Protein AF-A0AA97AVS3-F1 (afdb_monomer_lite)

Structure (mmCIF, N/CA/C/O backbone):
data_AF-A0AA97AVS3-F1
#
_entry.id   AF-A0AA97AVS3-F1
#
loop_
_atom_site.group_PDB
_atom_site.id
_atom_site.type_symbol
_atom_site.label_atom_id
_atom_site.label_alt_id
_atom_site.label_comp_id
_atom_site.label_asym_id
_atom_site.label_entity_id
_atom_site.label_seq_id
_atom_site.pdbx_PDB_ins_code
_atom_site.Cartn_x
_atom_site.Cartn_y
_atom_site.Cartn_z
_atom_site.occupancy
_atom_site.B_iso_or_equiv
_atom_site.auth_seq_id
_atom_site.auth_comp_id
_atom_site.auth_asym_id
_atom_si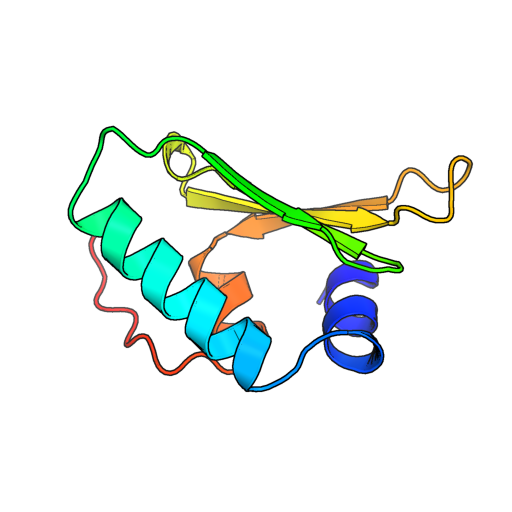te.auth_atom_id
_atom_site.pdbx_PDB_model_num
ATOM 1 N N . MET A 1 1 ? -0.760 11.055 -12.067 1.00 57.59 1 MET A N 1
ATOM 2 C CA . MET A 1 1 ? -0.059 10.041 -11.264 1.00 57.59 1 MET A CA 1
ATOM 3 C C . MET A 1 1 ? 1.268 10.651 -10.851 1.00 57.59 1 MET A C 1
ATOM 5 O O . MET A 1 1 ? 1.829 11.377 -11.671 1.00 57.59 1 MET A O 1
ATOM 9 N N . GLY A 1 2 ? 1.733 10.467 -9.617 1.00 72.12 2 GLY A N 1
ATOM 10 C CA . GLY A 1 2 ? 3.098 10.855 -9.287 1.00 72.12 2 GLY A CA 1
ATOM 11 C C . GLY A 1 2 ? 4.098 9.840 -9.837 1.00 72.12 2 GLY A C 1
ATOM 12 O O . GLY A 1 2 ? 3.771 8.688 -10.134 1.00 72.12 2 GLY A O 1
ATOM 13 N N . VAL A 1 3 ? 5.321 10.323 -10.050 1.00 86.06 3 VAL A N 1
ATOM 14 C CA . VAL A 1 3 ? 6.389 9.588 -10.742 1.00 86.06 3 VAL A CA 1
ATOM 15 C C . VAL A 1 3 ? 6.794 8.323 -9.974 1.00 86.06 3 VAL A C 1
ATOM 17 O O . VAL A 1 3 ? 7.223 7.350 -10.588 1.00 86.06 3 VAL A O 1
ATOM 20 N N . LEU A 1 4 ? 6.642 8.299 -8.644 1.00 90.06 4 LEU A N 1
ATOM 21 C CA . LEU A 1 4 ? 7.057 7.159 -7.825 1.00 90.06 4 LEU A CA 1
ATOM 22 C C . LEU A 1 4 ? 6.057 6.019 -7.901 1.00 90.06 4 LEU A C 1
ATOM 24 O O . LEU A 1 4 ? 6.467 4.873 -8.062 1.00 90.06 4 LEU A O 1
ATOM 28 N N . LEU A 1 5 ? 4.760 6.325 -7.850 1.00 91.94 5 LEU A N 1
ATOM 29 C CA . LEU A 1 5 ? 3.727 5.312 -8.028 1.00 91.94 5 LEU A CA 1
ATOM 30 C C . LEU A 1 5 ? 3.818 4.655 -9.412 1.00 91.94 5 LEU A C 1
ATOM 32 O O . LEU A 1 5 ? 3.746 3.432 -9.510 1.00 91.94 5 LEU A O 1
ATOM 36 N N . GLU A 1 6 ? 4.020 5.443 -10.474 1.00 92.50 6 GLU A N 1
ATOM 37 C CA . GLU A 1 6 ? 4.198 4.900 -11.830 1.00 92.50 6 GLU A CA 1
ATOM 38 C C . GLU A 1 6 ? 5.414 3.973 -11.923 1.00 92.50 6 GLU A C 1
ATOM 40 O O . GLU A 1 6 ? 5.315 2.879 -12.487 1.00 92.50 6 GLU A O 1
ATOM 45 N N . ASN A 1 7 ? 6.550 4.379 -11.351 1.00 92.69 7 ASN A N 1
ATOM 46 C CA . ASN A 1 7 ? 7.753 3.556 -11.383 1.00 92.69 7 ASN A CA 1
ATOM 47 C C . ASN A 1 7 ? 7.597 2.284 -10.541 1.00 92.69 7 ASN A C 1
ATOM 49 O O . ASN A 1 7 ? 7.935 1.209 -11.029 1.00 92.69 7 ASN A O 1
ATOM 53 N N . PHE A 1 8 ? 7.014 2.371 -9.342 1.00 94.06 8 PHE A N 1
ATOM 54 C CA . PHE A 1 8 ? 6.700 1.202 -8.515 1.00 94.06 8 PHE A CA 1
ATOM 55 C C . PHE A 1 8 ? 5.817 0.195 -9.268 1.00 94.06 8 PHE A C 1
ATOM 57 O O . PHE A 1 8 ? 6.143 -0.993 -9.324 1.00 94.06 8 PHE A O 1
ATOM 64 N N . ILE A 1 9 ? 4.732 0.667 -9.896 1.00 94.81 9 ILE A N 1
ATOM 65 C CA . ILE A 1 9 ? 3.818 -0.182 -10.676 1.00 94.81 9 ILE A CA 1
ATOM 66 C C . ILE A 1 9 ? 4.567 -0.895 -11.803 1.00 94.81 9 ILE A C 1
ATOM 68 O O . ILE A 1 9 ? 4.353 -2.080 -12.045 1.00 94.81 9 ILE A O 1
ATOM 72 N N . ARG A 1 10 ? 5.452 -0.180 -12.498 1.00 94.38 10 ARG A N 1
ATOM 73 C CA . ARG A 1 10 ? 6.211 -0.730 -13.622 1.00 94.38 10 ARG A CA 1
ATOM 74 C C . ARG A 1 10 ? 7.296 -1.718 -13.186 1.00 94.38 10 ARG A C 1
ATOM 76 O O . ARG A 1 10 ? 7.593 -2.645 -13.935 1.00 94.38 10 ARG A O 1
ATOM 83 N N . GLU A 1 11 ? 7.930 -1.481 -12.043 1.00 93.69 11 GLU A N 1
ATOM 84 C CA . GLU A 1 11 ? 9.185 -2.143 -11.666 1.00 93.69 11 GLU A CA 1
ATOM 85 C C . GLU A 1 11 ? 8.998 -3.277 -10.654 1.00 93.69 11 GLU A C 1
ATOM 87 O O . GLU A 1 11 ? 9.730 -4.264 -10.725 1.00 93.69 11 GLU A O 1
ATOM 92 N N . GLU A 1 12 ? 8.032 -3.176 -9.735 1.00 94.56 12 GLU A N 1
ATOM 93 C CA . GLU A 1 12 ? 7.918 -4.108 -8.599 1.00 94.56 12 GLU A CA 1
ATOM 94 C C . GLU A 1 12 ? 6.527 -4.710 -8.393 1.00 94.56 12 GLU A C 1
ATOM 96 O O . GLU A 1 12 ? 6.388 -5.735 -7.710 1.00 94.56 12 GLU A O 1
ATOM 101 N N . LEU A 1 13 ? 5.486 -4.112 -8.975 1.00 96.19 13 LEU A N 1
ATOM 102 C CA . LEU A 1 13 ? 4.138 -4.633 -8.819 1.00 96.19 13 LEU A CA 1
ATOM 103 C C . LEU A 1 13 ? 3.992 -5.995 -9.506 1.00 96.19 13 LEU A C 1
ATOM 105 O O . LEU A 1 13 ? 4.359 -6.207 -10.659 1.00 96.19 13 LEU A O 1
ATOM 109 N N . SER A 1 14 ? 3.402 -6.933 -8.774 1.00 95.69 14 SER A N 1
ATOM 110 C CA . SER A 1 14 ? 3.058 -8.265 -9.264 1.00 95.69 14 SER A CA 1
ATOM 111 C C . SER A 1 14 ? 1.685 -8.664 -8.743 1.00 95.69 14 SER A C 1
ATOM 113 O O . SER A 1 14 ? 1.269 -8.198 -7.683 1.00 95.69 14 SER A O 1
ATOM 115 N N . GLU A 1 15 ? 1.008 -9.589 -9.425 1.00 94.69 15 GLU A N 1
ATOM 116 C CA . GLU A 1 15 ? -0.290 -10.128 -8.981 1.00 94.69 15 GLU A CA 1
ATOM 117 C C . GLU A 1 15 ? -0.236 -10.660 -7.542 1.00 94.69 15 GLU A C 1
ATOM 119 O O . GLU A 1 15 ? -1.149 -10.454 -6.744 1.00 94.69 15 GLU A O 1
ATOM 124 N N . ARG A 1 16 ? 0.886 -11.287 -7.167 1.00 95.50 16 ARG A N 1
ATOM 125 C CA . ARG A 1 16 ? 1.111 -11.760 -5.797 1.00 95.50 16 ARG A CA 1
ATOM 126 C C . ARG A 1 16 ? 1.172 -10.610 -4.792 1.00 95.50 16 ARG A C 1
ATOM 128 O O . ARG A 1 16 ? 0.695 -10.76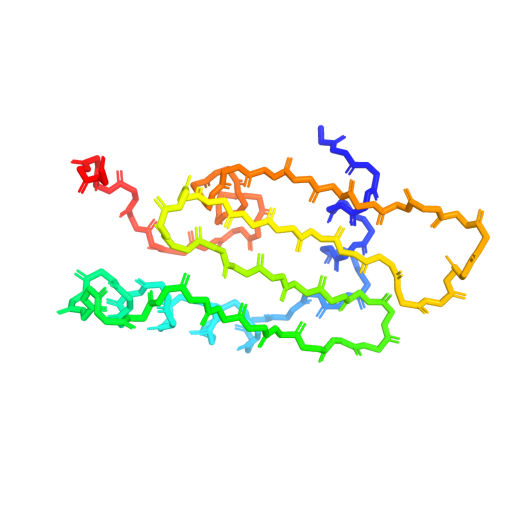8 -3.669 1.00 95.50 16 ARG A O 1
ATOM 135 N N . LEU A 1 17 ? 1.804 -9.494 -5.149 1.00 95.69 17 LEU A N 1
ATOM 136 C CA . LEU A 1 17 ? 1.872 -8.323 -4.279 1.00 95.69 17 LEU A CA 1
ATOM 137 C C . LEU A 1 17 ? 0.499 -7.653 -4.162 1.00 95.69 17 LEU A C 1
ATOM 139 O O . LEU A 1 17 ? 0.099 -7.344 -3.042 1.00 95.69 17 LEU A O 1
ATOM 143 N N . ILE A 1 18 ? -0.244 -7.541 -5.269 1.00 95.69 18 ILE A N 1
ATOM 144 C CA . ILE A 1 18 ? -1.631 -7.053 -5.281 1.00 95.69 18 ILE A CA 1
ATOM 145 C C . ILE A 1 18 ? -2.473 -7.865 -4.292 1.00 95.69 18 ILE A C 1
ATOM 147 O O . ILE A 1 18 ? -2.991 -7.295 -3.339 1.00 95.69 18 ILE A O 1
ATOM 151 N N . GLY A 1 19 ? -2.505 -9.198 -4.407 1.00 95.50 19 GLY A N 1
ATOM 152 C CA . GLY A 1 19 ? -3.307 -10.034 -3.503 1.00 95.50 19 GLY A CA 1
ATOM 153 C C . GLY A 1 19 ? -2.909 -9.925 -2.022 1.00 95.50 19 GLY A C 1
ATOM 154 O O . GLY A 1 19 ? -3.754 -10.019 -1.133 1.00 95.50 19 GLY A O 1
ATOM 155 N N . ARG A 1 20 ? -1.625 -9.680 -1.717 1.00 96.12 20 ARG A N 1
ATOM 156 C CA . ARG A 1 20 ? -1.177 -9.427 -0.332 1.00 96.12 20 ARG A CA 1
ATOM 157 C C . ARG A 1 20 ? -1.641 -8.070 0.190 1.00 96.12 20 ARG A C 1
ATOM 159 O O . ARG A 1 20 ? -1.992 -7.970 1.367 1.00 96.12 20 ARG A O 1
ATOM 166 N N . ILE A 1 21 ? -1.593 -7.043 -0.654 1.00 96.38 21 ILE A N 1
ATOM 167 C CA . ILE A 1 21 ? -2.090 -5.704 -0.332 1.00 96.38 21 ILE A CA 1
ATOM 168 C C . ILE A 1 21 ? -3.596 -5.776 -0.078 1.00 96.38 21 ILE A C 1
ATOM 170 O O . ILE A 1 21 ? -4.055 -5.284 0.947 1.00 96.38 21 ILE A O 1
ATOM 174 N N . GLU A 1 22 ? -4.341 -6.468 -0.940 1.00 95.50 22 GLU A N 1
ATOM 175 C CA . GLU A 1 22 ? -5.787 -6.654 -0.802 1.00 95.50 22 GLU A CA 1
ATOM 176 C C . GLU A 1 22 ? -6.159 -7.305 0.528 1.00 95.50 22 GLU A C 1
ATOM 178 O O . GLU A 1 22 ? -6.907 -6.719 1.310 1.00 95.50 22 GLU A O 1
ATOM 183 N N . ALA A 1 23 ? -5.555 -8.457 0.834 1.00 94.75 23 ALA A N 1
ATOM 184 C CA . ALA A 1 23 ? -5.795 -9.164 2.088 1.00 94.75 23 ALA A CA 1
ATOM 185 C C . ALA A 1 23 ? -5.457 -8.304 3.319 1.00 94.75 23 ALA A C 1
ATOM 187 O O . ALA A 1 23 ? -6.169 -8.339 4.317 1.00 94.75 23 ALA A O 1
ATOM 188 N N . THR A 1 24 ? -4.392 -7.501 3.242 1.00 94.75 24 THR A N 1
ATOM 189 C CA . THR A 1 24 ? -3.992 -6.600 4.335 1.00 94.75 24 THR A CA 1
ATOM 190 C C . THR A 1 24 ? -5.010 -5.480 4.538 1.00 94.75 24 THR A C 1
ATOM 192 O O . THR A 1 24 ? -5.357 -5.162 5.673 1.00 94.75 24 THR A O 1
ATOM 195 N N . VAL A 1 25 ? -5.495 -4.869 3.454 1.00 94.12 25 VAL A N 1
ATOM 196 C CA . VAL A 1 25 ? -6.504 -3.808 3.539 1.00 94.12 25 VAL A CA 1
ATOM 197 C C . VAL A 1 25 ? -7.824 -4.363 4.079 1.00 94.12 25 VAL A C 1
ATOM 199 O O . VAL A 1 25 ? -8.458 -3.717 4.911 1.00 94.12 25 VAL A O 1
ATOM 202 N N . GLU A 1 26 ? -8.243 -5.557 3.654 1.00 93.75 26 GLU A N 1
ATOM 203 C CA . GLU A 1 26 ? -9.426 -6.227 4.211 1.00 93.75 26 GLU A CA 1
ATOM 204 C C . GLU A 1 26 ? -9.264 -6.552 5.699 1.00 93.75 26 GLU A C 1
ATOM 206 O O . GLU A 1 26 ? -10.175 -6.294 6.486 1.00 93.75 26 GLU A O 1
ATOM 211 N N . GLU A 1 27 ? -8.099 -7.063 6.103 1.00 93.94 27 GLU A N 1
ATOM 212 C CA . GLU A 1 27 ? -7.793 -7.343 7.506 1.00 93.94 27 GLU A CA 1
ATOM 213 C C . GLU A 1 27 ? -7.878 -6.069 8.357 1.00 93.94 27 GLU A C 1
ATOM 215 O O . GLU A 1 27 ? -8.534 -6.067 9.398 1.00 93.94 27 GLU A O 1
ATOM 220 N N . ALA A 1 28 ? -7.286 -4.965 7.890 1.00 93.75 28 ALA A N 1
ATOM 221 C CA . ALA A 1 28 ? -7.313 -3.685 8.594 1.00 93.75 28 ALA A CA 1
ATOM 222 C C . ALA A 1 28 ? -8.732 -3.104 8.720 1.00 93.75 28 ALA A C 1
ATOM 224 O O . ALA A 1 28 ? -9.069 -2.528 9.753 1.00 93.75 28 ALA A O 1
ATOM 225 N N . LYS A 1 29 ? -9.603 -3.310 7.721 1.00 89.12 29 LYS A N 1
ATOM 226 C CA . LYS A 1 29 ? -11.025 -2.924 7.810 1.00 89.12 29 LYS A CA 1
ATOM 227 C C . LYS A 1 29 ? -11.772 -3.681 8.909 1.00 89.12 29 LYS A C 1
ATOM 229 O O . LYS A 1 29 ? -12.659 -3.121 9.547 1.00 89.12 29 LYS A O 1
ATOM 234 N N . LEU A 1 30 ? -11.445 -4.957 9.112 1.00 91.44 30 LEU A N 1
ATOM 235 C CA . LEU A 1 30 ? -12.085 -5.806 10.121 1.00 91.44 30 LEU A CA 1
ATOM 236 C C . LEU A 1 30 ? -11.440 -5.672 11.504 1.00 91.44 30 LEU A C 1
ATOM 238 O O . LEU A 1 30 ? -12.072 -6.004 12.508 1.00 91.44 30 LEU A O 1
ATOM 242 N N . ASN A 1 31 ? -10.198 -5.191 11.563 1.00 91.31 31 ASN A N 1
ATOM 243 C CA . ASN A 1 31 ? -9.434 -5.058 12.789 1.00 91.31 31 ASN A CA 1
ATOM 244 C C . ASN A 1 31 ? -8.863 -3.637 12.964 1.00 91.31 31 ASN A C 1
ATOM 246 O O . ASN A 1 31 ? -7.731 -3.366 12.550 1.00 91.31 31 ASN A O 1
ATOM 250 N N . PRO A 1 32 ? -9.585 -2.755 13.683 1.00 85.50 32 PRO A N 1
ATOM 251 C CA . PRO A 1 32 ? -9.160 -1.380 13.938 1.00 85.50 32 PRO A CA 1
ATOM 252 C C . PRO A 1 32 ? -7.851 -1.250 14.731 1.00 85.50 32 PRO A C 1
ATOM 254 O O . PRO A 1 32 ? -7.325 -0.149 14.849 1.00 85.50 32 PRO A O 1
ATOM 257 N N . SER A 1 33 ? -7.315 -2.337 15.308 1.00 91.75 33 SER A N 1
ATOM 258 C CA . SER A 1 33 ? -6.013 -2.295 15.985 1.00 91.75 33 SER A CA 1
ATOM 259 C C . SER A 1 33 ? -4.834 -2.201 15.012 1.00 91.75 33 SER A C 1
ATOM 261 O O . SER A 1 33 ? -3.703 -1.980 15.445 1.00 91.75 33 SER A O 1
ATOM 263 N N . ILE A 1 34 ? -5.056 -2.442 13.717 1.00 91.44 34 ILE A N 1
ATOM 264 C CA . ILE A 1 34 ? -4.016 -2.377 12.691 1.00 91.44 34 ILE A CA 1
ATOM 265 C C . ILE A 1 34 ? -3.910 -0.933 12.203 1.00 91.44 34 ILE A C 1
ATOM 267 O O . ILE A 1 34 ? -4.602 -0.521 11.280 1.00 91.44 34 ILE A O 1
ATOM 271 N N . ALA A 1 35 ? -3.018 -0.166 12.825 1.00 93.38 35 ALA A N 1
ATOM 272 C CA . ALA A 1 35 ? -2.780 1.224 12.444 1.00 93.38 35 ALA A CA 1
ATOM 273 C C . ALA A 1 35 ? -1.863 1.356 11.212 1.00 93.38 35 ALA A C 1
ATOM 275 O O . ALA A 1 35 ? -2.092 2.208 10.354 1.00 93.38 35 ALA A O 1
ATOM 276 N N . PHE A 1 36 ? -0.847 0.491 11.096 1.00 95.00 36 PHE A N 1
ATOM 277 C CA . PHE A 1 36 ? 0.192 0.594 10.068 1.00 95.00 36 PHE A CA 1
ATOM 278 C C . PHE A 1 36 ? 0.572 -0.757 9.463 1.00 95.00 36 PHE A C 1
ATOM 280 O O . PHE A 1 36 ? 0.571 -1.784 10.151 1.00 95.00 36 PHE A O 1
ATOM 287 N N . ARG A 1 37 ? 0.973 -0.748 8.188 1.00 96.62 37 ARG A N 1
ATOM 288 C CA . ARG A 1 37 ? 1.624 -1.893 7.541 1.00 96.62 37 ARG A CA 1
ATOM 289 C C . ARG A 1 37 ? 2.684 -1.453 6.544 1.00 96.62 37 ARG A C 1
ATOM 291 O O . ARG A 1 37 ? 2.429 -0.583 5.723 1.00 96.62 37 ARG A O 1
ATOM 298 N N . GLU A 1 3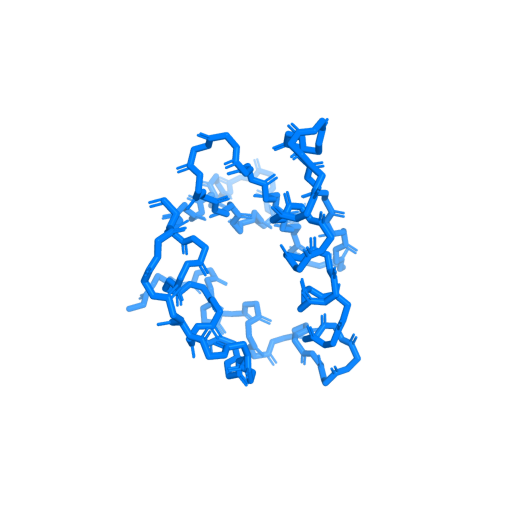8 ? 3.822 -2.135 6.560 1.00 95.50 38 GLU A N 1
ATOM 299 C CA . GLU A 1 38 ? 4.913 -1.909 5.613 1.00 95.50 38 GLU A CA 1
ATOM 300 C C . GLU A 1 38 ? 5.056 -3.082 4.636 1.00 95.50 38 GLU A C 1
ATOM 302 O O . GLU A 1 38 ? 4.910 -4.253 5.011 1.00 95.50 38 GLU A O 1
ATOM 307 N N . PHE A 1 39 ? 5.346 -2.762 3.377 1.00 94.62 39 PHE A N 1
ATOM 308 C CA . PHE A 1 39 ? 5.764 -3.714 2.355 1.00 94.62 39 PHE A CA 1
ATOM 309 C C . PHE A 1 39 ? 7.098 -3.256 1.793 1.00 94.62 39 PHE A C 1
ATOM 311 O O . PHE A 1 39 ? 7.149 -2.269 1.064 1.00 94.62 39 PHE A O 1
ATOM 318 N N . ASN A 1 40 ? 8.147 -4.008 2.112 1.00 91.50 40 ASN A N 1
ATOM 319 C CA . ASN A 1 40 ? 9.495 -3.643 1.707 1.00 91.50 40 ASN A CA 1
ATOM 320 C C . ASN A 1 40 ? 9.818 -4.302 0.367 1.00 91.50 40 ASN A C 1
ATOM 322 O O . ASN A 1 40 ? 9.783 -5.538 0.259 1.00 91.50 40 ASN A O 1
ATOM 326 N N . GLY A 1 41 ? 10.057 -3.474 -0.644 1.00 86.94 41 GLY A N 1
ATOM 327 C CA . GLY A 1 41 ? 10.469 -3.889 -1.980 1.00 86.94 41 GLY A CA 1
ATOM 328 C C . GLY A 1 41 ? 11.988 -3.919 -2.117 1.00 86.94 41 GLY A C 1
ATOM 329 O O . GLY A 1 41 ? 12.725 -3.898 -1.132 1.00 86.94 41 GLY A O 1
ATOM 330 N N . ASN A 1 42 ? 12.474 -4.005 -3.354 1.00 87.31 42 ASN A N 1
ATOM 331 C CA . ASN A 1 42 ? 13.906 -3.880 -3.636 1.00 87.31 42 ASN A CA 1
ATOM 332 C C . ASN A 1 42 ? 14.290 -2.413 -3.875 1.00 87.31 42 ASN A C 1
ATOM 334 O O . ASN A 1 42 ? 15.386 -1.992 -3.513 1.00 87.31 42 ASN A O 1
ATOM 338 N N . VAL A 1 43 ? 13.395 -1.663 -4.517 1.00 89.38 43 VAL A N 1
ATOM 339 C CA . VAL A 1 43 ? 13.562 -0.267 -4.923 1.00 89.38 43 VAL A CA 1
ATOM 340 C C . VAL A 1 43 ? 12.550 0.632 -4.227 1.00 89.38 43 VAL A C 1
ATOM 342 O O . VAL A 1 43 ? 12.901 1.776 -3.934 1.00 89.38 43 VAL A O 1
ATOM 345 N N . TYR A 1 44 ? 11.340 0.138 -3.937 1.00 91.94 44 TYR A N 1
ATOM 346 C CA . TYR A 1 44 ? 10.293 0.929 -3.301 1.00 91.94 44 TYR A CA 1
ATOM 347 C C . TYR A 1 44 ? 9.739 0.262 -2.044 1.00 91.94 44 TYR A C 1
ATOM 349 O O . TYR A 1 44 ? 9.428 -0.926 -2.039 1.00 91.94 44 TYR A O 1
ATOM 357 N N . ASP A 1 45 ? 9.527 1.062 -1.006 1.00 93.19 45 ASP A N 1
ATOM 358 C CA . ASP A 1 45 ? 8.790 0.651 0.183 1.00 93.19 45 ASP A CA 1
ATOM 359 C C . ASP A 1 45 ? 7.393 1.270 0.167 1.00 93.19 45 ASP A C 1
ATOM 361 O O . ASP A 1 45 ? 7.221 2.452 -0.145 1.00 93.19 45 ASP A O 1
ATOM 365 N N . LEU A 1 46 ? 6.390 0.478 0.547 1.00 95.62 46 LEU A N 1
ATOM 366 C CA . LEU A 1 46 ? 5.033 0.961 0.781 1.00 95.62 46 LEU A CA 1
ATOM 367 C C . LEU A 1 46 ? 4.759 1.024 2.276 1.00 95.62 46 LEU A C 1
ATOM 369 O O . LEU A 1 46 ? 4.955 0.031 2.976 1.00 95.62 46 LEU A O 1
ATOM 373 N N . VAL A 1 47 ? 4.218 2.142 2.748 1.00 96.38 47 VAL A N 1
ATOM 374 C CA . VAL A 1 47 ? 3.762 2.291 4.135 1.00 96.38 47 VAL A CA 1
ATOM 375 C C . VAL A 1 47 ? 2.290 2.660 4.132 1.00 96.38 47 VAL A C 1
ATOM 377 O O . VAL A 1 47 ? 1.924 3.776 3.785 1.00 96.38 47 VAL A O 1
ATOM 380 N N . PHE A 1 48 ? 1.438 1.721 4.524 1.00 97.38 48 PHE A N 1
ATOM 381 C CA . PHE A 1 48 ? 0.017 1.954 4.745 1.00 97.38 48 PHE A CA 1
ATOM 382 C C . PHE A 1 48 ? -0.189 2.537 6.138 1.00 97.38 48 PHE A C 1
ATOM 384 O O . PHE A 1 48 ? 0.249 1.953 7.130 1.00 97.38 48 PHE A O 1
ATOM 391 N N . ASN A 1 49 ? -0.894 3.660 6.201 1.00 96.44 49 ASN A N 1
ATOM 392 C CA . ASN A 1 49 ? -1.408 4.273 7.414 1.00 96.44 49 ASN A CA 1
ATOM 393 C C . ASN A 1 49 ? -2.938 4.201 7.372 1.00 96.44 49 ASN A C 1
ATOM 395 O O . ASN A 1 49 ? -3.600 5.022 6.733 1.00 96.44 49 ASN A O 1
ATOM 399 N N . PHE A 1 50 ? -3.500 3.208 8.057 1.00 95.12 50 PHE A N 1
ATOM 400 C CA . PHE A 1 50 ? -4.942 2.973 8.077 1.00 95.12 50 PHE A CA 1
ATOM 401 C C . PHE A 1 50 ? -5.691 4.007 8.920 1.00 95.12 50 PHE A C 1
ATOM 403 O O . PHE A 1 50 ? -6.827 4.332 8.592 1.00 95.12 50 PHE A O 1
ATOM 410 N N . GLU A 1 51 ? -5.049 4.600 9.932 1.00 93.44 51 GLU A N 1
ATOM 411 C CA . GLU A 1 51 ? -5.651 5.678 10.731 1.00 93.44 51 GLU A CA 1
ATOM 412 C C . GLU A 1 51 ? -5.933 6.928 9.887 1.00 93.44 51 GLU A C 1
ATOM 414 O O . GLU A 1 51 ? -6.905 7.641 10.130 1.00 93.44 51 GLU A O 1
ATOM 419 N N . LYS A 1 52 ? -5.088 7.189 8.882 1.00 94.06 52 LYS A N 1
ATOM 420 C CA . LYS A 1 52 ? -5.237 8.318 7.951 1.00 94.06 52 LYS A CA 1
ATOM 421 C C . LYS A 1 52 ? -5.834 7.930 6.602 1.00 94.06 52 LYS A C 1
ATOM 423 O O . LYS A 1 52 ? -6.079 8.808 5.783 1.00 94.06 52 LYS A O 1
ATOM 428 N N . SER A 1 53 ? -6.080 6.640 6.364 1.00 94.44 53 SER A N 1
ATOM 429 C CA . SER A 1 53 ? -6.469 6.107 5.051 1.00 94.44 53 SER A CA 1
ATOM 430 C C . SER A 1 53 ? -5.497 6.496 3.922 1.00 94.44 53 SER A C 1
ATOM 432 O O . SER A 1 53 ? -5.900 6.751 2.784 1.00 94.44 53 SER A O 1
ATOM 434 N N . GLU A 1 54 ? -4.201 6.510 4.234 1.00 96.19 54 GLU A N 1
ATOM 435 C CA . GLU A 1 54 ? -3.115 6.924 3.340 1.00 96.19 54 GLU A CA 1
ATOM 436 C C . GLU A 1 54 ? -2.123 5.784 3.093 1.00 96.19 54 GLU A C 1
ATOM 438 O O . GLU A 1 54 ? -1.957 4.878 3.911 1.00 96.19 54 GLU A O 1
ATOM 443 N N . VAL A 1 55 ? -1.425 5.853 1.966 1.00 96.62 55 VAL A N 1
ATOM 444 C CA . VAL A 1 55 ? -0.253 5.036 1.674 1.00 96.62 55 VAL A CA 1
ATOM 445 C C . VAL A 1 55 ? 0.868 5.915 1.139 1.00 96.62 55 VAL A C 1
ATOM 447 O O . VAL A 1 55 ? 0.651 6.790 0.300 1.00 96.62 55 VAL A O 1
ATOM 450 N N . SER A 1 56 ? 2.069 5.673 1.649 1.00 95.50 56 SER A N 1
ATOM 451 C CA . SER A 1 56 ? 3.308 6.294 1.198 1.00 95.50 56 SER A CA 1
ATOM 452 C C . SER A 1 56 ? 4.064 5.327 0.296 1.00 95.50 56 SER A C 1
ATOM 454 O O . SER A 1 56 ? 4.297 4.188 0.695 1.00 95.50 56 SER A O 1
ATOM 456 N N . VAL A 1 57 ? 4.485 5.784 -0.882 1.00 94.31 57 VAL A N 1
ATOM 457 C CA . VAL A 1 57 ? 5.456 5.102 -1.748 1.00 94.31 57 VAL A CA 1
ATOM 458 C C . VAL A 1 57 ? 6.799 5.801 -1.578 1.00 94.31 57 VAL A C 1
ATOM 460 O O . VAL A 1 57 ? 6.921 6.990 -1.881 1.00 94.31 57 VAL A O 1
ATOM 463 N N . ASN A 1 58 ? 7.796 5.077 -1.080 1.00 91.38 58 ASN A N 1
ATOM 464 C CA . ASN A 1 58 ? 9.127 5.601 -0.786 1.00 91.38 58 ASN A CA 1
ATOM 465 C C . ASN A 1 58 ? 10.163 4.944 -1.694 1.00 91.38 58 ASN A C 1
ATOM 467 O O . ASN A 1 58 ? 10.159 3.727 -1.826 1.00 91.38 58 ASN A O 1
ATOM 471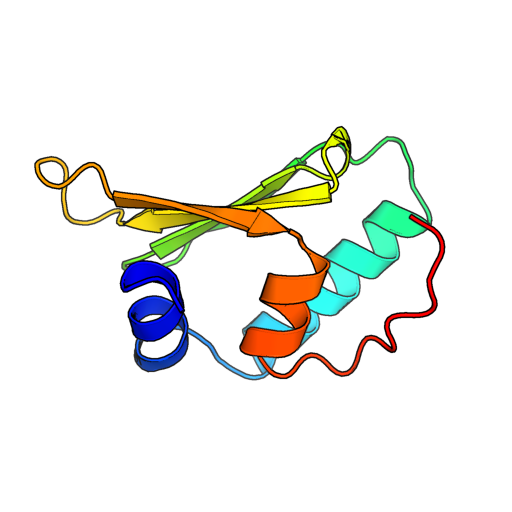 N N . SER A 1 59 ? 11.074 5.721 -2.281 1.00 87.94 59 SER A N 1
ATOM 472 C CA . SER A 1 59 ? 12.259 5.169 -2.955 1.00 87.94 59 SER A CA 1
ATOM 473 C C . SER A 1 59 ? 13.337 4.808 -1.928 1.00 87.94 59 SER A C 1
ATOM 475 O O . SER A 1 59 ? 13.734 5.653 -1.127 1.00 87.94 59 SER A O 1
ATOM 477 N N . VAL A 1 60 ? 13.830 3.567 -1.958 1.00 79.69 60 VAL A N 1
ATOM 478 C CA . VAL A 1 60 ? 14.829 3.038 -1.007 1.00 79.69 60 VAL A CA 1
ATOM 479 C C . VAL A 1 60 ? 16.263 3.262 -1.501 1.00 79.69 60 VAL A C 1
ATOM 481 O O . VAL A 1 60 ? 17.200 3.354 -0.709 1.00 79.69 60 VAL A O 1
ATOM 484 N N . LEU A 1 61 ? 16.455 3.363 -2.822 1.00 67.50 61 LEU A N 1
ATOM 485 C CA . LEU A 1 61 ? 17.783 3.453 -3.443 1.00 67.50 61 LEU A CA 1
ATOM 486 C C . LEU A 1 61 ? 18.349 4.870 -3.509 1.00 67.50 61 LEU A C 1
ATOM 488 O O . LEU A 1 61 ? 19.552 5.031 -3.719 1.00 67.50 61 LEU A O 1
ATOM 492 N N . ASP A 1 62 ? 17.516 5.890 -3.330 1.00 55.53 62 ASP A N 1
ATOM 493 C CA . ASP A 1 62 ? 17.950 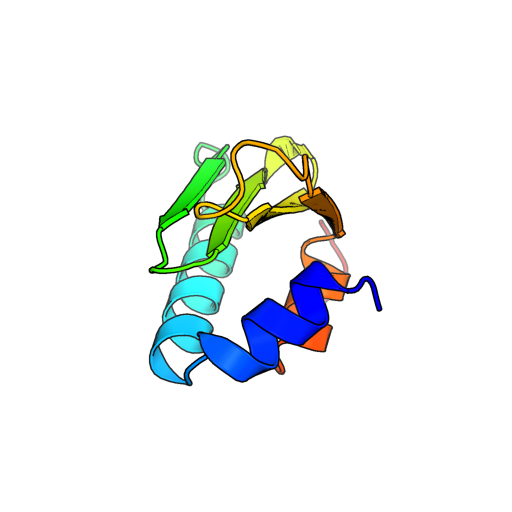7.269 -3.475 1.00 55.53 62 ASP A CA 1
ATOM 494 C C . ASP A 1 62 ? 17.899 8.012 -2.139 1.00 55.53 62 ASP A C 1
ATOM 496 O O . ASP A 1 62 ? 16.969 8.746 -1.827 1.00 55.53 62 ASP A O 1
ATOM 500 N N . ALA A 1 63 ? 18.962 7.860 -1.346 1.00 53.03 63 ALA A N 1
ATOM 501 C CA . ALA A 1 63 ? 19.177 8.664 -0.142 1.00 53.03 63 ALA A CA 1
ATOM 502 C C . ALA A 1 63 ? 19.311 10.178 -0.441 1.00 53.03 63 ALA A C 1
ATOM 504 O O . ALA A 1 63 ? 19.387 10.979 0.492 1.00 53.03 63 ALA A O 1
ATOM 505 N N . SER A 1 64 ? 19.366 10.576 -1.724 1.00 50.88 64 SER A N 1
ATOM 506 C CA . SER A 1 64 ? 19.507 11.962 -2.181 1.00 50.88 64 SER A CA 1
ATOM 507 C C . SER A 1 64 ? 18.282 12.536 -2.903 1.00 50.88 64 SER A C 1
ATOM 509 O O . SER A 1 64 ? 18.128 13.758 -2.910 1.00 50.88 64 SER A O 1
ATOM 511 N N . SER A 1 65 ? 17.375 11.704 -3.431 1.00 49.41 65 SER A N 1
ATOM 512 C CA . SER A 1 65 ? 16.037 12.129 -3.848 1.00 49.41 65 SER A CA 1
ATOM 513 C C . SER A 1 65 ? 15.010 11.644 -2.831 1.00 49.41 65 SER A C 1
ATOM 515 O O . SER A 1 65 ? 14.602 10.491 -2.775 1.00 49.41 65 SER A O 1
ATOM 517 N N . THR A 1 66 ? 14.603 12.582 -1.979 1.00 57.31 66 THR A N 1
ATOM 518 C CA . THR A 1 66 ? 13.547 12.466 -0.970 1.00 57.31 66 THR A CA 1
ATOM 519 C C . THR A 1 66 ? 12.182 12.305 -1.635 1.00 57.31 66 THR A C 1
ATOM 521 O O . THR A 1 66 ? 11.324 13.187 -1.573 1.00 57.31 66 THR A O 1
ATOM 524 N N . GLY A 1 67 ? 12.010 11.216 -2.367 1.00 71.62 67 GLY A N 1
ATOM 525 C CA . GLY A 1 67 ? 10.776 10.869 -3.026 1.00 71.62 67 GLY A CA 1
ATOM 526 C C . GLY A 1 67 ? 9.911 10.043 -2.089 1.00 71.62 67 GLY A C 1
ATOM 527 O O . GLY A 1 67 ? 10.004 8.819 -2.101 1.00 71.62 67 GLY A O 1
ATOM 528 N N . THR A 1 68 ? 9.075 10.713 -1.303 1.00 85.19 68 THR A N 1
ATOM 529 C CA . THR A 1 68 ? 7.885 10.096 -0.714 1.00 85.19 68 THR A CA 1
ATOM 530 C C . THR A 1 68 ? 6.679 10.625 -1.469 1.00 85.19 68 THR A C 1
ATOM 532 O O . THR A 1 68 ? 6.434 11.832 -1.490 1.00 85.19 68 THR A O 1
ATOM 535 N N . GLU A 1 69 ? 5.916 9.731 -2.082 1.00 90.75 69 GLU A N 1
ATOM 536 C CA . GLU A 1 69 ? 4.610 10.054 -2.645 1.00 90.75 69 GLU A CA 1
ATOM 537 C C . GLU A 1 69 ? 3.533 9.524 -1.703 1.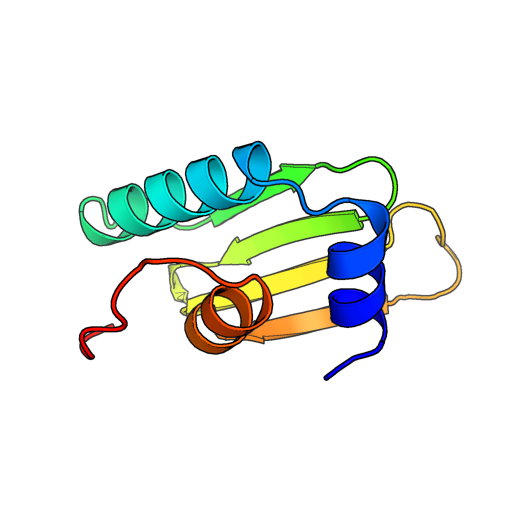00 90.75 69 GLU A C 1
ATOM 539 O O . GLU A 1 69 ? 3.453 8.324 -1.465 1.00 90.75 69 GLU A O 1
ATOM 544 N N . ASN A 1 70 ? 2.716 10.424 -1.158 1.00 93.44 70 ASN A N 1
ATOM 545 C CA . ASN A 1 70 ? 1.568 10.059 -0.335 1.00 93.44 70 ASN A CA 1
ATOM 546 C C . ASN A 1 70 ? 0.297 10.150 -1.169 1.00 93.44 70 ASN A C 1
ATOM 548 O O . ASN A 1 70 ? 0.071 11.142 -1.864 1.00 93.44 70 ASN A O 1
ATOM 552 N N . LEU A 1 71 ? -0.550 9.139 -1.055 1.00 94.56 71 LEU A N 1
ATOM 553 C CA . LEU A 1 71 ? -1.848 9.095 -1.705 1.00 94.56 71 LEU A CA 1
ATOM 554 C C . LEU A 1 71 ? -2.864 8.381 -0.817 1.00 94.56 71 LEU A C 1
ATOM 556 O O . LEU A 1 71 ? -2.494 7.681 0.123 1.00 94.56 71 LEU A O 1
ATOM 560 N N . SER A 1 72 ? -4.155 8.556 -1.100 1.00 95.69 72 SER A N 1
ATOM 561 C CA . SER A 1 72 ? -5.173 7.784 -0.391 1.00 95.69 72 SER A CA 1
ATOM 562 C C . SER A 1 72 ? -5.072 6.304 -0.762 1.00 95.69 72 SER A C 1
ATOM 564 O O . SER A 1 72 ? -4.725 5.955 -1.896 1.00 95.69 72 SER A O 1
ATOM 566 N N . ILE A 1 73 ? -5.417 5.428 0.184 1.00 95.44 73 ILE A N 1
ATOM 567 C CA . ILE A 1 73 ? -5.452 3.976 -0.052 1.00 95.44 73 ILE A CA 1
ATOM 568 C C . ILE A 1 73 ? -6.377 3.647 -1.232 1.00 95.44 73 ILE A C 1
ATOM 570 O O . ILE A 1 73 ? -6.037 2.807 -2.055 1.00 95.44 73 ILE A O 1
ATOM 574 N N . GLU A 1 74 ? -7.508 4.341 -1.370 1.00 94.00 74 GLU A N 1
ATOM 575 C CA . GLU A 1 74 ? -8.429 4.165 -2.500 1.00 94.00 74 GLU A CA 1
ATOM 576 C C . GLU A 1 74 ? -7.761 4.451 -3.853 1.00 94.00 74 GLU A C 1
ATOM 578 O O . GLU A 1 74 ? -7.793 3.611 -4.752 1.00 94.00 74 GLU A O 1
ATOM 583 N N . VAL A 1 75 ? -7.112 5.614 -3.992 1.00 94.38 75 VAL A N 1
ATOM 584 C CA . VAL A 1 75 ? -6.424 5.993 -5.236 1.00 94.38 75 VAL A CA 1
ATOM 585 C C . VAL A 1 75 ? -5.308 5.001 -5.550 1.00 94.38 75 VAL A C 1
ATOM 587 O O . VAL A 1 75 ? -5.127 4.626 -6.708 1.00 94.38 75 VAL A O 1
ATOM 590 N N . PHE A 1 76 ? -4.595 4.534 -4.526 1.00 95.69 76 PHE A N 1
ATOM 591 C CA . PHE A 1 76 ? -3.542 3.541 -4.688 1.00 95.69 76 PHE A CA 1
ATOM 592 C C . PHE A 1 76 ? -4.089 2.205 -5.190 1.00 95.69 76 PHE A C 1
ATOM 594 O O . PHE A 1 76 ? -3.578 1.669 -6.170 1.00 95.69 76 PHE A O 1
ATOM 601 N N . LEU A 1 77 ? -5.148 1.685 -4.560 1.00 95.19 77 LEU A N 1
ATOM 602 C CA . LEU A 1 77 ? -5.773 0.416 -4.938 1.00 95.19 77 LEU A CA 1
ATOM 603 C C . LEU A 1 77 ? -6.293 0.445 -6.376 1.00 95.19 77 LEU A C 1
ATOM 605 O O . LEU A 1 77 ? -6.076 -0.509 -7.124 1.00 95.19 77 LEU A O 1
ATOM 609 N N . LEU A 1 78 ? -6.910 1.556 -6.785 1.00 94.06 78 LEU A N 1
ATOM 610 C CA . LEU A 1 78 ? -7.329 1.764 -8.169 1.00 94.06 78 LEU A CA 1
ATOM 611 C C . LEU A 1 78 ? -6.133 1.765 -9.129 1.00 94.06 78 LEU A C 1
ATOM 613 O O . LEU A 1 78 ? -6.187 1.119 -10.174 1.00 94.06 78 LEU A O 1
ATOM 617 N N . ALA A 1 79 ? -5.046 2.457 -8.777 1.00 94.31 79 ALA A N 1
ATOM 618 C CA . ALA A 1 79 ? -3.861 2.556 -9.624 1.00 94.31 79 ALA A CA 1
ATOM 619 C C . ALA A 1 79 ? -3.154 1.206 -9.825 1.00 94.31 79 ALA A C 1
ATOM 621 O O . ALA A 1 79 ? -2.683 0.930 -10.927 1.00 94.31 79 ALA A O 1
ATOM 622 N N . ILE A 1 80 ? -3.112 0.351 -8.798 1.00 94.75 80 ILE A N 1
ATOM 623 C CA . ILE A 1 80 ? -2.502 -0.985 -8.894 1.00 94.75 80 ILE A CA 1
ATOM 624 C C . ILE A 1 80 ? -3.437 -2.046 -9.499 1.00 94.75 80 ILE A C 1
ATOM 626 O O . ILE A 1 80 ? -3.046 -3.207 -9.598 1.00 94.75 80 ILE A O 1
ATOM 630 N N . GLY A 1 81 ? -4.664 -1.677 -9.884 1.00 93.44 81 GLY A N 1
ATOM 631 C CA . GLY A 1 81 ? -5.642 -2.607 -10.456 1.00 93.44 81 GLY A CA 1
ATOM 632 C C . GLY A 1 81 ? -6.206 -3.611 -9.448 1.00 93.44 81 GLY A C 1
ATOM 633 O O . GLY A 1 81 ? -6.469 -4.756 -9.811 1.00 93.44 81 GLY A O 1
ATOM 634 N N . SER A 1 82 ? -6.366 -3.207 -8.185 1.00 90.81 82 SER A N 1
ATOM 635 C CA . SER A 1 82 ? -6.983 -4.049 -7.158 1.00 90.81 82 SER A CA 1
ATOM 636 C C . SER A 1 82 ? -8.460 -4.335 -7.463 1.00 90.81 82 SER A C 1
ATOM 638 O O . SER A 1 82 ? -9.201 -3.467 -7.921 1.00 90.81 82 SER A O 1
ATOM 640 N N . ASN A 1 83 ? -8.899 -5.552 -7.142 1.00 84.25 83 ASN A N 1
ATOM 641 C CA . ASN A 1 83 ? -10.281 -6.021 -7.218 1.00 84.25 83 ASN A CA 1
ATOM 642 C C . ASN A 1 83 ? -11.098 -5.704 -5.959 1.00 84.25 83 ASN A C 1
ATOM 644 O O . ASN A 1 83 ? -12.260 -6.111 -5.866 1.00 84.25 83 ASN A O 1
ATOM 648 N N . LEU A 1 84 ? -10.524 -4.999 -4.979 1.00 75.00 84 LEU A N 1
ATOM 649 C CA . LEU A 1 84 ? -11.297 -4.503 -3.852 1.00 75.00 84 LEU A CA 1
ATOM 650 C C . LEU A 1 84 ? -12.318 -3.499 -4.375 1.00 75.00 84 LEU A C 1
ATOM 652 O O . LEU A 1 84 ? -11.995 -2.349 -4.675 1.00 75.00 84 LEU A O 1
ATOM 656 N N . ASN A 1 85 ? -13.575 -3.939 -4.462 1.00 59.38 85 ASN A N 1
ATOM 657 C CA . ASN A 1 85 ? -14.690 -3.042 -4.705 1.00 59.38 85 ASN A CA 1
ATOM 658 C C . ASN A 1 85 ? -14.634 -1.948 -3.634 1.00 59.38 85 ASN A C 1
ATOM 660 O O . ASN A 1 85 ? -14.811 -2.225 -2.443 1.00 59.38 85 ASN A O 1
ATOM 664 N N . CYS A 1 86 ? -14.368 -0.710 -4.054 1.00 50.06 86 CYS A N 1
ATOM 665 C CA . CYS A 1 86 ? -14.442 0.472 -3.207 1.00 50.06 86 CYS A CA 1
ATOM 666 C C . CYS A 1 86 ? -15.913 0.728 -2.853 1.00 50.06 86 CYS A C 1
ATOM 668 O O . CYS A 1 86 ? -16.564 1.629 -3.374 1.00 50.06 86 CYS A O 1
ATOM 670 N N . TYR A 1 87 ? -16.477 -0.116 -1.988 1.00 43.91 87 TYR A N 1
ATOM 671 C CA . TYR A 1 87 ? -17.702 0.202 -1.281 1.00 43.91 87 TYR A CA 1
ATOM 672 C C . TYR A 1 87 ? -17.340 1.260 -0.246 1.00 43.91 87 TYR A C 1
ATOM 674 O O . TYR A 1 87 ? -16.726 0.975 0.780 1.00 43.91 87 TYR A O 1
ATOM 682 N N . VAL A 1 88 ? -17.676 2.494 -0.609 1.00 45.44 88 VAL A N 1
ATOM 683 C CA . VAL A 1 88 ? -17.661 3.705 0.207 1.00 45.44 88 VAL A CA 1
ATOM 684 C C . VAL A 1 88 ? -18.172 3.395 1.616 1.00 45.44 88 VAL A C 1
ATOM 686 O O . VAL A 1 88 ? -19.346 3.066 1.777 1.00 45.44 88 VAL A O 1
ATOM 689 N N . ASN A 1 89 ? -17.260 3.446 2.590 1.00 41.22 89 ASN A N 1
ATOM 690 C CA . ASN A 1 89 ? -17.429 3.809 4.005 1.00 41.22 89 ASN A CA 1
ATOM 691 C C . ASN A 1 89 ? -16.128 3.430 4.743 1.00 41.22 89 ASN A C 1
ATOM 693 O O . ASN A 1 89 ? -16.089 2.459 5.499 1.00 41.22 89 ASN A O 1
ATOM 697 N N . LEU A 1 90 ? -15.052 4.165 4.446 1.00 46.34 90 LEU A N 1
ATOM 698 C CA . LEU A 1 90 ? -13.981 4.421 5.414 1.00 46.34 90 LEU A CA 1
ATOM 699 C C . LEU A 1 90 ? -14.321 5.734 6.123 1.00 46.34 90 LEU A C 1
ATOM 701 O O . LEU A 1 90 ? -14.794 6.651 5.410 1.00 46.34 90 LEU A O 1
#

Secondary structure (DSSP, 8-state):
--HHHHHHHHHT--HHHHHHHHHHHHHHHH-TT--EEEEE-SSEEEEEETTTTEEEEEESS-SSS--EEEEEHHHHHHHTT------S--

Foldseek 3Di:
DDPLLVCCLVPPQDPVVLVVLVVVVVVCVVPVVCQWDWDDTPQWIWIQGVVVQKIWIAGPPCPPPRDIDIDGVVVSNVSNVHPPDPPDDD

Radius of gyration: 12.65 Å; chains: 1; bounding box: 37×24×30 Å

pLDDT: mean 86.55, std 15.15, range [41.22, 97.38]

Sequence (90 aa):
MGVLLENFIREELSERLIGRIEATVEEAKLNPSIAFREFNGNVYDLVFNFEKSEVSVNSVLDASSTGTENLSIEVFLLAIGSNLNCYVNL